Protein AF-A0A0F9PUP8-F1 (afdb_monomer_lite)

Radius of gyration: 13.69 Å; chains: 1; bounding box: 46×22×31 Å

Structure (mmCIF, N/CA/C/O backbone):
data_AF-A0A0F9PUP8-F1
#
_entry.id   AF-A0A0F9PUP8-F1
#
loop_
_atom_site.group_PDB
_atom_site.id
_atom_site.type_symbol
_atom_site.label_atom_id
_atom_site.label_alt_id
_atom_site.label_comp_id
_atom_site.label_asym_id
_atom_site.label_entity_id
_atom_site.label_seq_id
_atom_site.pdbx_PDB_ins_code
_atom_site.Cartn_x
_atom_site.Cartn_y
_atom_site.Cartn_z
_atom_site.occupancy
_atom_site.B_iso_or_equiv
_atom_site.auth_seq_id
_atom_site.auth_comp_id
_atom_site.auth_asym_id
_atom_site.auth_atom_id
_atom_site.pdbx_PDB_model_num
ATOM 1 N N . MET A 1 1 ? -2.833 -3.853 10.395 1.00 80.31 1 MET A N 1
ATOM 2 C CA . MET A 1 1 ? -3.270 -2.458 10.194 1.00 80.31 1 MET A CA 1
ATOM 3 C C . MET A 1 1 ? -3.769 -2.304 8.770 1.00 80.31 1 MET A C 1
ATOM 5 O O . MET A 1 1 ? -3.152 -2.861 7.872 1.00 80.31 1 MET A O 1
ATOM 9 N N . LYS A 1 2 ? -4.884 -1.598 8.561 1.00 85.19 2 LYS A N 1
ATOM 10 C CA . LYS A 1 2 ? -5.392 -1.29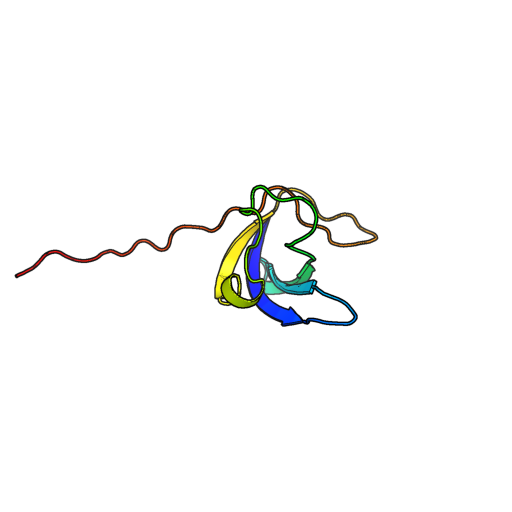5 7.217 1.00 85.19 2 LYS A CA 1
ATOM 11 C C . LYS A 1 2 ? -4.944 0.099 6.802 1.00 85.19 2 LYS A C 1
ATOM 13 O O . LYS A 1 2 ? -5.028 1.023 7.604 1.00 85.19 2 LYS A O 1
ATOM 18 N N . LEU A 1 3 ? -4.486 0.219 5.565 1.00 88.69 3 LEU A N 1
ATOM 19 C CA . LEU A 1 3 ? -3.961 1.443 4.982 1.00 88.69 3 LEU A CA 1
ATOM 20 C C . LEU A 1 3 ? -4.612 1.682 3.626 1.00 88.69 3 LEU A C 1
ATOM 22 O O . LEU A 1 3 ? -4.655 0.780 2.794 1.00 88.69 3 LEU A O 1
ATOM 26 N N . LYS A 1 4 ? -5.080 2.901 3.379 1.00 90.56 4 LYS A N 1
ATOM 27 C CA . LYS A 1 4 ? -5.472 3.347 2.044 1.00 90.56 4 LYS A CA 1
ATOM 28 C C . LYS A 1 4 ? -4.279 4.004 1.368 1.00 90.56 4 LYS A C 1
ATOM 30 O O . LYS A 1 4 ? -3.765 5.003 1.867 1.00 90.56 4 LYS A O 1
ATOM 35 N N . VAL A 1 5 ? -3.867 3.474 0.224 1.00 90.62 5 VAL A N 1
ATOM 36 C CA . VAL A 1 5 ? -2.741 4.012 -0.543 1.00 90.62 5 VAL A CA 1
ATOM 37 C C . VAL A 1 5 ? -3.190 5.268 -1.285 1.00 90.62 5 VAL A C 1
ATOM 39 O O . VAL A 1 5 ? -4.106 5.218 -2.107 1.00 90.62 5 VAL A O 1
ATOM 42 N N . LYS A 1 6 ? -2.552 6.405 -1.010 1.00 92.88 6 LYS A N 1
ATOM 43 C CA . LYS A 1 6 ? -2.837 7.681 -1.681 1.00 92.88 6 LYS A CA 1
ATOM 44 C C . LYS A 1 6 ? -1.975 7.901 -2.909 1.00 92.88 6 LYS A C 1
ATOM 46 O O . LYS A 1 6 ? -2.462 8.426 -3.905 1.00 92.88 6 LYS A O 1
ATOM 51 N N . LYS A 1 7 ? -0.691 7.574 -2.801 1.00 91.38 7 LYS A N 1
ATOM 52 C CA . LYS A 1 7 ? 0.309 7.938 -3.799 1.00 91.38 7 LYS A CA 1
ATOM 53 C C . LYS A 1 7 ? 1.506 7.007 -3.716 1.00 91.38 7 LYS A C 1
ATOM 55 O O . LYS A 1 7 ? 1.886 6.585 -2.627 1.00 91.38 7 LYS A O 1
ATOM 60 N N . TYR A 1 8 ? 2.116 6.744 -4.863 1.00 90.06 8 TYR A N 1
ATOM 61 C CA . TYR A 1 8 ? 3.442 6.158 -4.939 1.00 90.06 8 TYR A CA 1
ATOM 62 C C . TYR A 1 8 ? 4.498 7.249 -5.173 1.00 90.06 8 TYR A C 1
ATOM 64 O O . TYR A 1 8 ? 4.351 8.130 -6.023 1.00 90.06 8 TYR A O 1
ATOM 72 N N . CYS A 1 9 ? 5.564 7.209 -4.383 1.00 88.06 9 CYS A N 1
ATOM 73 C CA . CYS A 1 9 ? 6.740 8.054 -4.504 1.00 88.06 9 CYS A CA 1
ATOM 74 C C . CYS A 1 9 ? 7.898 7.176 -4.979 1.00 88.06 9 CYS A C 1
ATOM 76 O O . CYS A 1 9 ? 8.469 6.422 -4.197 1.00 88.06 9 CYS A O 1
ATOM 78 N N . GLY A 1 10 ? 8.228 7.268 -6.268 1.00 83.31 10 GLY A N 1
ATOM 79 C CA . GLY A 1 10 ? 9.274 6.465 -6.898 1.00 83.31 10 GLY A CA 1
ATOM 80 C C . GLY A 1 10 ? 10.707 6.859 -6.514 1.00 83.31 10 GLY A C 1
ATOM 81 O O . GLY A 1 10 ? 11.007 7.293 -5.400 1.00 83.31 10 GLY A O 1
ATOM 82 N N . VAL A 1 11 ? 11.629 6.672 -7.458 1.00 78.19 11 VAL A N 1
ATOM 83 C CA . VAL A 1 11 ? 13.067 6.931 -7.273 1.00 78.19 11 VAL A CA 1
ATOM 84 C C . VAL A 1 11 ? 13.308 8.375 -6.785 1.00 78.19 11 VAL A C 1
ATOM 86 O O . VAL A 1 11 ? 12.710 9.300 -7.338 1.00 78.19 11 VAL A O 1
ATOM 89 N N . PRO A 1 12 ? 14.185 8.594 -5.780 1.00 77.94 12 PRO A N 1
ATOM 90 C CA . PRO A 1 12 ? 15.123 7.625 -5.197 1.00 77.94 12 PRO A CA 1
ATOM 91 C C . PRO A 1 12 ? 14.619 6.863 -3.962 1.00 77.94 12 PRO A C 1
ATOM 93 O O . PRO A 1 12 ? 15.321 5.971 -3.498 1.00 77.94 12 PRO A O 1
ATOM 96 N N . PHE A 1 13 ? 13.444 7.193 -3.425 1.00 70.12 13 PHE A N 1
ATOM 97 C CA . PHE A 1 13 ? 13.031 6.728 -2.095 1.00 70.12 13 PHE A CA 1
ATOM 98 C C . PHE A 1 13 ? 12.043 5.551 -2.103 1.00 70.12 13 PHE A C 1
ATOM 100 O O . PHE A 1 13 ? 11.972 4.862 -1.096 1.00 70.12 13 PHE A O 1
ATOM 107 N N . MET A 1 14 ? 11.326 5.310 -3.211 1.00 82.94 14 MET A N 1
ATOM 108 C CA . MET A 1 14 ? 10.463 4.134 -3.456 1.00 82.94 14 MET A CA 1
ATOM 109 C C . MET A 1 14 ? 9.566 3.737 -2.268 1.00 82.94 14 MET A C 1
ATOM 111 O O . MET A 1 14 ? 9.742 2.683 -1.671 1.00 82.94 14 MET A O 1
ATOM 115 N N . TYR A 1 15 ? 8.575 4.568 -1.941 1.00 86.19 15 TYR A N 1
ATOM 116 C CA . TYR A 1 15 ? 7.591 4.287 -0.886 1.00 86.19 15 TYR A CA 1
ATOM 117 C C . TYR A 1 15 ? 6.179 4.715 -1.290 1.00 86.19 15 TYR A C 1
ATOM 119 O O . TYR A 1 15 ? 5.985 5.481 -2.235 1.00 86.19 15 TYR A O 1
ATOM 127 N N . HIS A 1 16 ? 5.180 4.263 -0.539 1.00 89.94 16 HIS A N 1
ATOM 128 C CA . HIS A 1 16 ? 3.785 4.657 -0.686 1.00 89.94 16 HIS A CA 1
ATOM 129 C C . HIS A 1 16 ? 3.349 5.564 0.456 1.00 89.94 16 HIS A C 1
ATOM 131 O O . HIS A 1 16 ? 3.509 5.238 1.630 1.00 89.94 16 HIS A O 1
ATOM 137 N N . GLU A 1 17 ? 2.738 6.692 0.117 1.00 90.56 17 GLU A N 1
ATOM 138 C CA . GLU A 1 17 ? 2.012 7.499 1.092 1.00 90.56 17 GLU A CA 1
ATOM 139 C C . GLU A 1 17 ? 0.645 6.862 1.320 1.00 90.56 17 GLU A C 1
ATOM 141 O O . GLU A 1 17 ? -0.135 6.651 0.384 1.00 90.56 17 GLU A O 1
ATOM 146 N N . CYS A 1 18 ? 0.363 6.536 2.572 1.00 90.81 18 CYS A N 1
ATOM 147 C CA . CYS A 1 18 ? -0.826 5.827 2.998 1.00 90.81 18 CYS A CA 1
ATOM 148 C C . CYS A 1 18 ? -1.560 6.604 4.089 1.00 90.81 18 CYS A C 1
ATOM 150 O O . CYS A 1 18 ? -0.959 7.404 4.798 1.00 90.81 18 CYS A O 1
ATOM 152 N N . ILE A 1 19 ? -2.854 6.336 4.243 1.00 90.81 19 ILE A N 1
ATOM 153 C CA . ILE A 1 19 ? -3.643 6.775 5.394 1.00 90.81 19 ILE A CA 1
ATOM 154 C C . ILE A 1 19 ? -4.179 5.568 6.144 1.00 90.81 19 ILE A C 1
ATOM 156 O O . ILE A 1 19 ? -4.765 4.673 5.532 1.00 90.81 19 ILE A O 1
ATOM 160 N N . ASP A 1 20 ? -3.982 5.551 7.456 1.00 88.88 20 ASP A N 1
ATOM 161 C CA . ASP A 1 20 ? -4.569 4.545 8.332 1.00 88.88 20 ASP A CA 1
ATOM 162 C C . ASP A 1 20 ? -6.047 4.820 8.657 1.00 88.88 20 ASP A C 1
ATOM 164 O O . ASP A 1 20 ? -6.656 5.801 8.229 1.00 88.88 20 ASP A O 1
ATOM 168 N N . THR A 1 21 ? -6.663 3.917 9.415 1.00 84.88 21 THR A N 1
ATOM 169 C CA . THR A 1 21 ? -8.070 4.037 9.820 1.00 84.88 21 THR A CA 1
ATOM 170 C C . THR A 1 21 ? -8.346 5.193 10.783 1.00 84.88 21 THR A C 1
ATOM 172 O O . THR A 1 21 ? -9.507 5.532 10.990 1.00 84.88 21 THR A O 1
ATOM 175 N N . GLU A 1 22 ? -7.309 5.783 11.373 1.00 86.69 22 GLU A N 1
ATOM 176 C CA . GLU A 1 22 ? -7.398 6.932 12.278 1.00 86.69 22 GLU A CA 1
ATOM 177 C C . GLU A 1 22 ? -7.176 8.262 11.540 1.00 86.69 22 GLU A C 1
ATOM 179 O O . GLU A 1 22 ? -7.346 9.333 12.119 1.00 86.69 22 GLU A O 1
ATOM 184 N N . GLY A 1 23 ? -6.847 8.207 10.245 1.00 84.56 23 GLY A N 1
ATOM 185 C CA . GLY A 1 23 ? -6.590 9.376 9.414 1.00 84.56 23 GLY A CA 1
ATOM 186 C C . GLY A 1 23 ? -5.139 9.857 9.445 1.00 84.56 23 GLY A C 1
ATOM 187 O O . GLY A 1 23 ? -4.865 10.926 8.899 1.00 84.56 23 GLY A O 1
ATOM 188 N N . GLN A 1 24 ? -4.214 9.107 10.051 1.00 86.31 24 GLN A N 1
ATOM 189 C CA . GLN A 1 24 ? -2.804 9.486 10.107 1.00 86.31 24 GLN A CA 1
ATOM 190 C C . GLN A 1 24 ? -2.087 9.094 8.813 1.00 86.31 24 GLN A C 1
ATOM 192 O O . GLN A 1 24 ? -2.310 8.015 8.255 1.00 86.31 24 GLN A O 1
ATOM 197 N N . GLU A 1 25 ? -1.219 9.985 8.330 1.00 88.25 25 GLU A N 1
ATOM 198 C CA . GLU A 1 25 ? -0.405 9.732 7.143 1.00 88.25 25 GLU A CA 1
ATOM 199 C C . GLU A 1 25 ? 0.833 8.903 7.497 1.00 88.25 25 GLU A C 1
ATOM 201 O O . GLU A 1 25 ? 1.528 9.186 8.470 1.00 88.25 25 GLU A O 1
ATOM 206 N N . GLN A 1 26 ? 1.104 7.882 6.687 1.00 85.81 26 GLN A N 1
ATOM 207 C CA . GLN A 1 26 ? 2.175 6.901 6.871 1.00 85.81 26 GLN A CA 1
ATOM 208 C C . GLN A 1 26 ? 2.972 6.774 5.567 1.00 85.81 26 GLN A C 1
ATOM 210 O O . GLN A 1 26 ? 2.400 6.901 4.478 1.00 85.81 26 GLN A O 1
ATOM 215 N N . ARG A 1 27 ? 4.279 6.512 5.643 1.00 87.00 27 ARG A N 1
ATOM 216 C CA . ARG A 1 27 ? 5.159 6.355 4.473 1.00 87.00 27 ARG A CA 1
ATOM 217 C C . ARG A 1 27 ? 5.714 4.947 4.435 1.00 87.00 27 ARG A C 1
ATOM 219 O O . ARG A 1 27 ? 6.776 4.664 4.973 1.00 87.00 27 ARG A O 1
ATOM 226 N N . VAL A 1 28 ? 5.013 4.081 3.724 1.00 82.06 28 VAL A N 1
ATOM 227 C CA . VAL A 1 28 ? 5.213 2.642 3.819 1.00 82.06 28 VAL A CA 1
ATOM 228 C C . VAL A 1 28 ? 5.792 2.098 2.525 1.00 82.06 28 VAL A C 1
ATOM 230 O O . VAL A 1 28 ? 5.227 2.307 1.455 1.00 82.06 28 VAL A O 1
ATOM 233 N N . ASP A 1 29 ? 6.895 1.362 2.607 1.00 83.38 29 ASP A N 1
ATOM 234 C CA . ASP A 1 29 ? 7.365 0.563 1.478 1.00 83.38 29 ASP A CA 1
ATOM 235 C C . ASP A 1 29 ? 6.528 -0.723 1.408 1.00 83.38 29 ASP A C 1
ATOM 237 O O . ASP A 1 29 ? 6.680 -1.638 2.224 1.00 83.38 29 ASP A O 1
ATOM 241 N N . LEU A 1 30 ? 5.592 -0.760 0.454 1.00 78.56 30 LEU A N 1
ATOM 242 C CA . LEU A 1 30 ? 4.724 -1.915 0.209 1.00 78.56 30 LEU A CA 1
ATOM 243 C C . LEU A 1 30 ? 5.390 -2.989 -0.667 1.00 78.56 30 LEU A C 1
ATOM 245 O O . LEU A 1 30 ? 4.800 -4.049 -0.868 1.00 78.56 30 LEU A O 1
ATOM 249 N N . LEU A 1 31 ? 6.576 -2.721 -1.221 1.00 76.62 31 LEU A N 1
ATOM 250 C CA . LEU A 1 31 ? 7.276 -3.597 -2.164 1.00 76.62 31 LEU A CA 1
ATOM 251 C C . LEU A 1 31 ? 8.324 -4.478 -1.472 1.00 76.62 31 LEU A C 1
ATOM 253 O O . LEU A 1 31 ? 8.729 -5.505 -2.023 1.00 76.62 31 LEU A O 1
ATOM 257 N N . VAL A 1 32 ? 8.748 -4.114 -0.262 1.00 67.19 32 VAL A N 1
ATOM 258 C CA . VAL A 1 32 ? 9.678 -4.907 0.546 1.00 67.19 32 VAL A CA 1
ATOM 259 C C . VAL A 1 32 ? 8.907 -5.981 1.326 1.00 67.19 32 VAL A C 1
ATOM 261 O O . VAL A 1 32 ? 8.256 -5.703 2.322 1.00 67.19 32 VAL A O 1
ATOM 264 N N . ASN A 1 33 ? 9.030 -7.239 0.889 1.00 60.09 33 ASN A N 1
ATOM 265 C CA . ASN A 1 33 ? 8.508 -8.448 1.553 1.00 60.09 33 ASN A CA 1
ATOM 266 C C . ASN A 1 33 ? 6.981 -8.508 1.784 1.00 60.09 33 ASN A C 1
ATOM 268 O O . ASN A 1 33 ? 6.491 -8.550 2.916 1.00 60.09 33 ASN A O 1
ATOM 272 N N . GLY A 1 34 ? 6.225 -8.677 0.699 1.00 55.94 34 GLY A N 1
ATOM 273 C CA . GLY A 1 34 ? 4.820 -9.094 0.745 1.00 55.94 34 GLY A CA 1
ATOM 274 C C . GLY A 1 34 ? 4.547 -10.379 -0.043 1.00 55.94 34 GLY A C 1
ATOM 275 O O . GLY A 1 34 ? 5.383 -10.832 -0.817 1.00 55.94 34 GLY A O 1
ATOM 276 N N . ASP A 1 35 ? 3.323 -10.898 0.085 1.00 56.88 35 ASP A N 1
ATOM 277 C CA . ASP A 1 35 ? 2.717 -11.891 -0.829 1.00 56.88 35 ASP A CA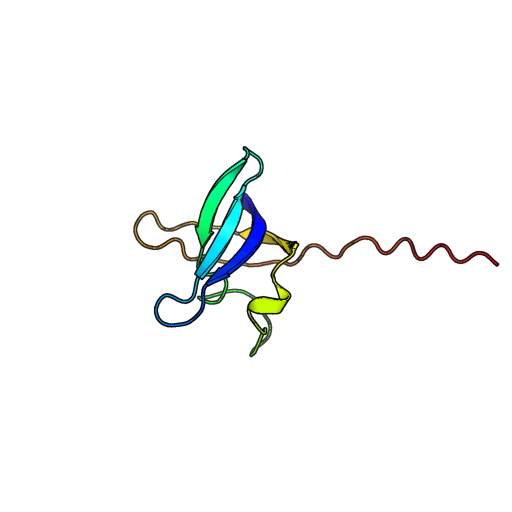 1
ATOM 278 C C . ASP A 1 35 ? 2.316 -11.261 -2.183 1.00 56.88 35 ASP A C 1
ATOM 280 O O . ASP A 1 35 ? 1.506 -11.804 -2.940 1.00 56.88 35 ASP A O 1
ATOM 284 N N . LEU A 1 36 ? 2.834 -10.068 -2.491 1.00 61.06 36 LEU A N 1
ATOM 285 C CA . LEU A 1 36 ? 2.557 -9.403 -3.752 1.00 61.06 36 LEU A CA 1
ATOM 286 C C . LEU A 1 36 ? 3.166 -10.227 -4.894 1.00 61.06 36 LEU A C 1
ATOM 288 O O . LEU A 1 36 ? 4.312 -10.671 -4.785 1.00 61.06 36 LEU A O 1
ATOM 292 N N . PRO A 1 37 ? 2.426 -10.445 -5.996 1.00 61.53 37 PRO A N 1
ATOM 293 C CA . PRO A 1 37 ? 2.944 -11.201 -7.123 1.00 61.53 37 PRO A CA 1
ATOM 294 C C . PRO A 1 37 ? 4.262 -10.602 -7.625 1.00 61.53 37 PRO A C 1
ATOM 296 O O . PRO A 1 37 ? 4.456 -9.386 -7.633 1.00 61.53 37 PRO A O 1
ATOM 299 N N . TYR A 1 38 ? 5.179 -11.470 -8.053 1.00 57.88 38 TYR A N 1
ATOM 300 C CA . TYR A 1 38 ? 6.460 -11.059 -8.619 1.00 57.88 38 TYR A CA 1
ATOM 301 C C . TYR A 1 38 ? 6.202 -10.077 -9.776 1.00 57.88 38 TYR A C 1
ATOM 303 O O . TYR A 1 38 ? 5.661 -10.484 -10.804 1.00 57.88 38 TYR A O 1
ATOM 311 N N . ARG A 1 39 ? 6.587 -8.801 -9.599 1.00 63.91 39 ARG A N 1
ATOM 312 C CA . ARG A 1 39 ? 6.307 -7.644 -10.488 1.00 63.91 39 ARG A CA 1
ATOM 313 C C . ARG A 1 39 ? 4.922 -6.988 -10.347 1.00 63.91 39 ARG A C 1
ATOM 315 O O . ARG A 1 39 ? 4.272 -6.701 -11.351 1.00 63.91 39 ARG A O 1
ATOM 322 N N . VAL A 1 40 ? 4.480 -6.682 -9.129 1.00 74.00 40 VAL A N 1
ATOM 323 C CA . VAL A 1 40 ? 3.431 -5.662 -8.957 1.00 74.00 40 VAL A CA 1
ATOM 324 C C . VAL A 1 40 ? 3.981 -4.301 -9.372 1.00 74.00 40 VAL A C 1
ATOM 326 O O . VAL A 1 40 ? 4.983 -3.845 -8.826 1.00 74.00 40 VAL A O 1
ATOM 329 N N . ASP A 1 41 ? 3.317 -3.664 -10.335 1.00 83.06 41 ASP A N 1
ATOM 330 C CA . ASP A 1 41 ? 3.512 -2.244 -10.615 1.00 83.06 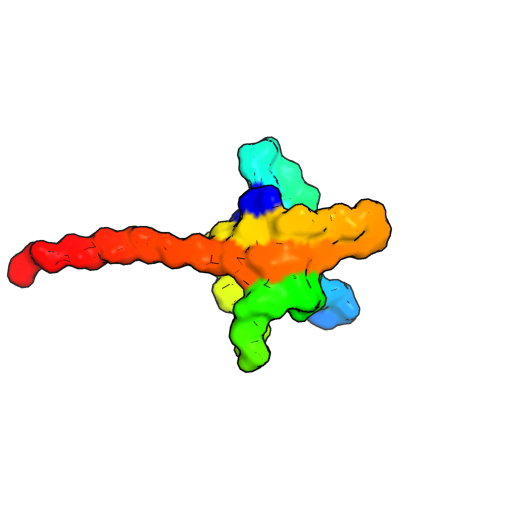41 ASP A CA 1
ATOM 331 C C . ASP A 1 41 ? 3.064 -1.435 -9.378 1.00 83.06 41 ASP A C 1
ATOM 333 O O . ASP A 1 41 ? 1.894 -1.536 -8.985 1.00 83.06 41 ASP A O 1
ATOM 337 N N . PRO A 1 42 ? 3.965 -0.671 -8.733 1.00 83.62 42 PRO A N 1
ATOM 338 C CA . PRO A 1 42 ? 3.664 0.055 -7.502 1.00 83.62 42 PRO A CA 1
ATOM 339 C C . PRO A 1 42 ? 2.515 1.056 -7.644 1.00 83.62 42 PRO A C 1
ATOM 341 O O . PRO A 1 42 ? 1.800 1.297 -6.669 1.00 83.62 42 PRO A O 1
ATOM 344 N N . GLU A 1 43 ? 2.313 1.611 -8.841 1.00 86.81 43 GLU A N 1
ATOM 345 C CA . GLU A 1 43 ? 1.234 2.562 -9.128 1.00 86.81 43 GLU A CA 1
ATOM 346 C C . GLU A 1 43 ? -0.144 1.892 -9.054 1.00 86.81 43 GLU A C 1
ATOM 348 O O . GLU A 1 43 ? -1.126 2.508 -8.647 1.00 86.81 43 GLU A O 1
ATOM 353 N N . LEU A 1 44 ? -0.235 0.588 -9.341 1.00 85.75 44 LEU A N 1
ATOM 354 C CA . LEU A 1 44 ? -1.493 -0.161 -9.259 1.00 85.75 44 LEU A CA 1
ATOM 355 C C . LEU A 1 44 ? -1.982 -0.374 -7.824 1.00 85.75 44 LEU A C 1
ATOM 357 O O . LEU A 1 44 ? -3.082 -0.901 -7.637 1.00 85.75 44 LEU A O 1
ATOM 361 N N . LEU A 1 45 ? -1.170 -0.042 -6.819 1.00 84.62 45 LEU A N 1
ATOM 362 C CA . LEU A 1 45 ? -1.580 -0.050 -5.419 1.00 84.62 45 LEU A CA 1
ATOM 363 C C . LEU A 1 45 ? -2.302 1.244 -5.035 1.00 84.62 45 LEU A C 1
ATOM 365 O O . LEU A 1 45 ? -3.070 1.229 -4.078 1.00 84.62 45 LEU A O 1
ATOM 369 N N . VAL A 1 46 ? -2.111 2.336 -5.782 1.00 88.75 46 VAL A N 1
ATOM 370 C CA . VAL A 1 46 ? -2.748 3.628 -5.510 1.00 88.75 46 VAL A CA 1
ATOM 371 C C . VAL A 1 46 ? -4.271 3.502 -5.568 1.00 88.75 46 VAL A C 1
ATOM 373 O O . VAL A 1 46 ? -4.838 2.886 -6.467 1.00 88.75 46 VAL A O 1
ATOM 376 N N . GLY A 1 47 ? -4.942 4.063 -4.563 1.00 86.44 47 GLY A N 1
ATOM 377 C CA . GLY A 1 47 ? -6.389 3.985 -4.388 1.00 86.44 47 GLY A CA 1
ATOM 378 C C . GLY A 1 47 ? -6.870 2.719 -3.678 1.00 86.44 47 GLY A C 1
ATOM 379 O O . GLY A 1 47 ? -7.998 2.712 -3.183 1.00 86.44 47 GLY A O 1
ATOM 380 N N . LYS A 1 48 ? -6.033 1.681 -3.560 1.00 86.38 48 LYS A N 1
ATOM 381 C CA . LYS A 1 48 ? -6.409 0.422 -2.910 1.00 86.38 48 LYS A CA 1
ATOM 382 C C . LYS A 1 48 ? -6.249 0.497 -1.399 1.00 86.38 48 LYS A C 1
ATOM 384 O O . LYS A 1 48 ? -5.399 1.215 -0.868 1.00 86.38 48 LYS A O 1
ATOM 389 N N . THR A 1 49 ? -7.052 -0.308 -0.714 1.00 86.06 49 THR A N 1
ATOM 390 C CA . THR A 1 49 ? -6.856 -0.610 0.702 1.00 86.06 49 THR A CA 1
ATOM 391 C C . THR A 1 49 ? -5.990 -1.853 0.822 1.00 86.06 49 THR A C 1
ATOM 393 O O . THR A 1 49 ? -6.294 -2.895 0.231 1.00 86.06 49 THR A O 1
ATOM 396 N N . VAL A 1 50 ? -4.915 -1.735 1.591 1.00 82.44 50 VAL A N 1
ATOM 397 C CA . VAL A 1 50 ? -3.991 -2.820 1.891 1.00 82.44 50 VAL A CA 1
ATOM 398 C C . VAL A 1 50 ? -3.979 -3.127 3.379 1.00 82.44 50 VAL A C 1
ATOM 400 O O . VAL A 1 50 ? -4.027 -2.230 4.220 1.00 82.44 50 VAL A O 1
ATOM 403 N N . GLU A 1 51 ? -3.905 -4.409 3.716 1.00 81.62 51 GLU A N 1
ATOM 404 C CA . GLU A 1 51 ? -3.661 -4.848 5.087 1.00 81.62 51 GLU A CA 1
ATOM 405 C C . GLU A 1 51 ? -2.175 -5.162 5.285 1.00 81.62 51 GLU A C 1
ATOM 407 O O . GLU A 1 51 ? -1.597 -5.927 4.517 1.00 81.62 51 GLU A O 1
ATOM 412 N N . VAL A 1 52 ? -1.564 -4.572 6.315 1.00 77.00 52 VAL A N 1
ATOM 413 C CA . VAL A 1 52 ? -0.142 -4.715 6.663 1.00 77.00 52 VAL A CA 1
ATOM 414 C C . VAL A 1 52 ? 0.004 -5.223 8.098 1.00 77.00 52 VAL A C 1
ATOM 416 O O . VAL A 1 52 ? -0.711 -4.774 8.995 1.00 77.00 52 VAL A O 1
ATOM 419 N N . GLN A 1 53 ? 0.904 -6.176 8.350 1.00 69.31 53 GLN A N 1
ATOM 420 C CA . GLN A 1 53 ? 1.008 -6.833 9.666 1.00 69.31 53 GLN A CA 1
ATOM 421 C C . GLN A 1 53 ? 2.064 -6.233 10.604 1.00 69.31 53 GLN A C 1
ATOM 423 O O . GLN A 1 53 ? 1.925 -6.352 11.820 1.00 69.31 53 GLN A O 1
ATOM 428 N N . ARG A 1 54 ? 3.109 -5.584 10.078 1.00 62.69 54 ARG A N 1
ATOM 429 C CA . ARG A 1 54 ? 4.164 -4.928 10.869 1.00 62.69 54 ARG A CA 1
ATOM 430 C C . ARG A 1 54 ? 4.582 -3.621 10.210 1.00 62.69 54 ARG A C 1
ATOM 432 O O . ARG A 1 54 ? 4.671 -3.579 8.993 1.00 62.69 54 ARG A O 1
ATOM 439 N N . LEU A 1 55 ? 4.865 -2.613 11.032 1.00 62.53 55 LEU A N 1
ATOM 440 C CA . LEU A 1 55 ? 5.637 -1.425 10.679 1.00 62.53 55 LEU A CA 1
ATOM 441 C C . LEU A 1 55 ? 6.885 -1.442 11.567 1.00 62.53 55 LEU A C 1
ATOM 443 O O . LEU A 1 55 ? 6.761 -1.486 12.793 1.00 62.53 55 LEU A O 1
ATOM 447 N N . HIS A 1 56 ? 8.084 -1.491 10.986 1.00 56.44 56 HIS A N 1
ATOM 448 C CA . HIS A 1 56 ? 9.309 -1.387 11.780 1.00 56.44 56 HIS A CA 1
ATOM 449 C C . HIS A 1 56 ? 9.526 0.094 12.147 1.00 56.44 56 HIS A C 1
ATOM 451 O O . HIS A 1 56 ? 9.501 0.931 11.251 1.00 56.44 56 HIS A O 1
ATOM 457 N N . PRO A 1 57 ? 9.804 0.452 13.415 1.00 56.78 57 PRO A N 1
ATOM 458 C CA . PRO A 1 57 ? 9.880 1.855 13.857 1.00 56.78 57 PRO A CA 1
ATOM 459 C C . PRO A 1 57 ? 11.044 2.676 13.263 1.00 56.78 57 PRO A C 1
ATOM 461 O O . PRO A 1 57 ? 11.154 3.862 13.547 1.00 56.78 57 PRO A O 1
ATOM 464 N N . ALA A 1 58 ? 11.925 2.058 12.468 1.00 45.22 58 ALA A N 1
ATOM 465 C CA . ALA A 1 58 ? 13.068 2.717 11.827 1.00 45.22 58 ALA A CA 1
ATOM 466 C C . ALA A 1 58 ? 12.959 2.783 10.292 1.00 45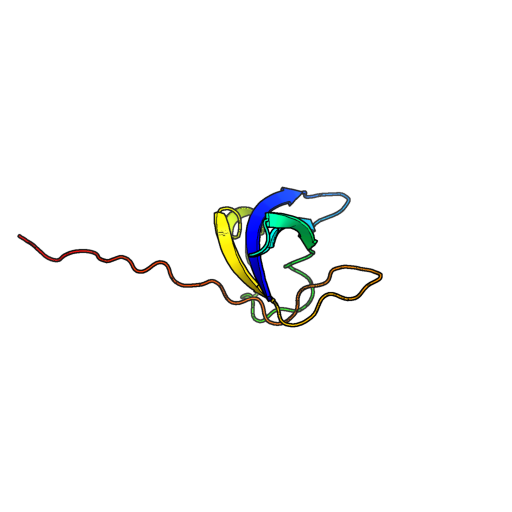.22 58 ALA A C 1
ATOM 468 O O . ALA A 1 58 ? 13.604 3.625 9.676 1.00 45.22 58 ALA A O 1
ATOM 469 N N . VAL A 1 59 ? 12.165 1.893 9.683 1.00 49.62 59 VAL A N 1
ATOM 470 C CA . VAL A 1 59 ? 11.876 1.825 8.244 1.00 49.62 59 VAL A CA 1
ATOM 471 C C . VAL A 1 59 ? 10.507 1.153 8.137 1.00 49.62 59 VAL A C 1
ATOM 473 O O . VAL A 1 59 ? 10.371 -0.021 8.486 1.00 49.62 59 VAL A O 1
ATOM 476 N N . GLU A 1 60 ? 9.478 1.894 7.742 1.00 57.19 60 GLU A N 1
ATOM 477 C CA . GLU A 1 60 ? 8.087 1.430 7.664 1.00 57.19 60 GLU A CA 1
ATOM 478 C C . GLU A 1 60 ? 7.908 0.415 6.517 1.00 57.19 60 GLU A C 1
ATOM 480 O O . GLU A 1 60 ? 7.364 0.705 5.458 1.00 57.19 60 GLU A O 1
ATOM 485 N N . ILE A 1 61 ? 8.423 -0.797 6.711 1.00 59.34 61 ILE A N 1
ATOM 486 C CA . ILE A 1 61 ? 8.304 -1.918 5.777 1.00 59.34 61 ILE A CA 1
ATOM 487 C C . ILE A 1 61 ? 7.008 -2.659 6.081 1.00 59.34 61 ILE A C 1
ATOM 489 O O . ILE A 1 61 ? 6.849 -3.172 7.193 1.00 59.34 61 ILE A O 1
ATOM 493 N N . ALA A 1 62 ? 6.111 -2.762 5.102 1.00 58.25 62 ALA A N 1
ATOM 494 C CA . ALA A 1 62 ? 4.887 -3.539 5.243 1.00 58.25 62 ALA A CA 1
ATOM 495 C C . ALA A 1 62 ? 5.092 -5.015 4.907 1.00 58.25 62 ALA A C 1
ATOM 497 O O . ALA A 1 62 ? 5.466 -5.371 3.797 1.00 58.25 62 ALA A O 1
ATOM 498 N N . PHE A 1 63 ? 4.705 -5.886 5.838 1.00 56.69 63 PHE A N 1
ATOM 499 C CA . PHE A 1 63 ? 4.641 -7.329 5.603 1.00 56.69 63 PHE A CA 1
ATOM 500 C C . PHE A 1 63 ? 3.205 -7.810 5.369 1.00 56.69 63 PHE A C 1
ATOM 502 O O . PHE A 1 63 ? 2.282 -7.391 6.075 1.00 56.69 63 PHE A O 1
ATOM 509 N N . GLY A 1 64 ? 3.036 -8.749 4.429 1.00 55.19 64 GLY A N 1
ATOM 510 C CA . GLY A 1 64 ? 1.772 -9.467 4.212 1.00 55.19 64 GLY A CA 1
ATOM 511 C C . GLY A 1 64 ? 0.680 -8.658 3.507 1.00 55.19 64 GLY A C 1
ATOM 512 O O . GLY A 1 64 ? -0.495 -8.842 3.815 1.00 55.19 64 GLY A O 1
ATOM 513 N N . VAL A 1 65 ? 1.070 -7.772 2.583 1.00 61.34 65 VAL A N 1
ATOM 514 C CA . VAL A 1 65 ? 0.175 -6.880 1.830 1.00 61.34 65 VAL A CA 1
ATOM 515 C C . VAL A 1 65 ? -0.909 -7.674 1.094 1.00 61.34 65 VAL A C 1
ATOM 517 O O . VAL A 1 65 ? -0.635 -8.373 0.119 1.00 61.34 65 VAL A O 1
ATOM 520 N N . LYS A 1 66 ? -2.160 -7.529 1.539 1.00 68.12 66 LYS A N 1
ATOM 521 C CA . LYS A 1 66 ? -3.345 -8.059 0.847 1.00 68.12 66 LYS A CA 1
ATOM 522 C C . LYS A 1 66 ? -4.177 -6.915 0.298 1.00 68.12 66 LYS A C 1
ATOM 524 O O . LYS A 1 66 ? -4.569 -6.029 1.050 1.00 68.12 66 LYS A O 1
ATOM 529 N N . ILE A 1 67 ? -4.463 -6.961 -1.000 1.00 71.12 67 ILE A N 1
ATOM 530 C CA . ILE A 1 67 ? -5.415 -6.055 -1.644 1.00 71.12 67 ILE A CA 1
ATOM 531 C C . ILE A 1 67 ? -6.823 -6.533 -1.290 1.00 71.12 67 ILE A C 1
ATOM 533 O O . ILE A 1 67 ? -7.190 -7.663 -1.626 1.00 71.12 67 ILE A O 1
ATOM 537 N N . GLU A 1 68 ? -7.623 -5.685 -0.644 1.00 66.75 68 GLU A N 1
ATOM 538 C CA . GLU A 1 68 ? -9.053 -5.966 -0.519 1.00 66.75 68 GLU A CA 1
ATOM 539 C C . GLU A 1 68 ? -9.679 -5.948 -1.919 1.00 66.75 68 GLU A C 1
ATOM 541 O O . GLU A 1 68 ? -9.581 -4.965 -2.653 1.00 66.75 68 GLU A O 1
ATOM 546 N N . LYS A 1 69 ? -10.296 -7.067 -2.319 1.00 56.16 69 LYS A N 1
ATOM 547 C CA . LYS A 1 69 ? -11.102 -7.103 -3.540 1.00 56.16 69 LYS A CA 1
ATOM 548 C C . LYS A 1 69 ? -12.273 -6.151 -3.329 1.00 56.16 69 LYS A C 1
ATOM 550 O O . LYS A 1 69 ? -13.106 -6.404 -2.460 1.00 56.16 69 LYS A O 1
ATOM 555 N N . GLU A 1 70 ? -12.344 -5.086 -4.122 1.00 52.12 70 GLU A N 1
ATOM 556 C CA . GLU A 1 70 ? -13.571 -4.306 -4.224 1.00 52.12 70 GLU A CA 1
ATOM 557 C C . GLU A 1 70 ? -14.703 -5.273 -4.584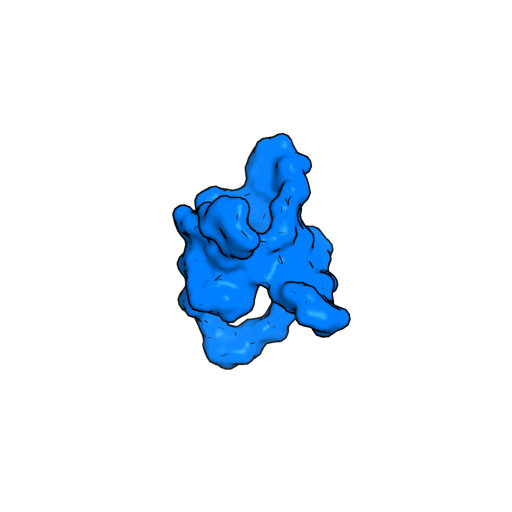 1.00 52.12 70 GLU A C 1
ATOM 559 O O . GLU A 1 70 ? -14.590 -6.071 -5.523 1.00 52.12 70 GLU A O 1
ATOM 564 N N . LYS A 1 71 ? -15.779 -5.254 -3.789 1.00 45.03 71 LYS A N 1
ATOM 565 C CA . LYS A 1 71 ? -17.037 -5.889 -4.166 1.00 45.03 71 LYS A CA 1
ATOM 566 C C . LYS A 1 71 ? -17.515 -5.186 -5.432 1.00 45.03 71 LYS A C 1
ATOM 568 O O . LYS A 1 71 ? -18.213 -4.183 -5.361 1.00 45.03 71 LYS A O 1
ATOM 573 N N . ASN A 1 72 ? -17.148 -5.722 -6.590 1.00 40.69 72 ASN A N 1
ATOM 574 C CA . ASN A 1 72 ? -17.937 -5.516 -7.788 1.00 40.69 72 ASN A CA 1
ATOM 575 C C . ASN A 1 72 ? -19.273 -6.221 -7.542 1.00 40.69 72 ASN A C 1
ATOM 577 O O . ASN A 1 72 ? -19.443 -7.394 -7.872 1.00 40.69 72 ASN A O 1
ATOM 581 N N . GLU A 1 73 ? -20.229 -5.506 -6.951 1.00 46.59 73 GLU A N 1
ATOM 582 C CA . GLU A 1 73 ? -21.644 -5.729 -7.232 1.00 46.59 73 GLU A CA 1
ATOM 583 C C . GLU A 1 73 ? -21.878 -5.341 -8.697 1.00 46.59 73 GLU A C 1
ATOM 585 O O . GLU A 1 73 ? -22.463 -4.313 -9.026 1.00 46.59 73 GLU A O 1
ATOM 590 N N . ALA A 1 74 ? -21.378 -6.182 -9.607 1.00 47.34 74 ALA A N 1
ATOM 591 C CA . ALA A 1 74 ? -21.904 -6.254 -10.954 1.00 47.34 74 ALA A CA 1
ATOM 592 C C . ALA A 1 74 ? -23.280 -6.906 -10.824 1.00 47.34 74 ALA A C 1
ATOM 594 O O . ALA A 1 74 ? -23.433 -8.125 -10.896 1.00 47.34 74 ALA A O 1
ATOM 595 N N . ASN A 1 75 ? -24.260 -6.057 -10.532 1.00 44.84 75 ASN A N 1
ATOM 596 C CA . ASN A 1 75 ? -25.670 -6.366 -10.607 1.00 44.84 75 ASN A CA 1
ATOM 597 C C . ASN A 1 75 ? -25.941 -6.917 -12.016 1.00 44.84 75 ASN A C 1
ATOM 599 O O . ASN A 1 75 ? -25.944 -6.178 -12.999 1.00 44.84 75 ASN A O 1
ATOM 603 N N . GLN A 1 76 ? -26.112 -8.234 -12.118 1.00 48.69 76 GLN A N 1
ATOM 604 C CA . GLN A 1 76 ? -26.770 -8.855 -13.258 1.00 48.69 76 GLN A CA 1
ATOM 605 C C . GLN A 1 76 ? -28.250 -8.464 -13.195 1.00 48.69 76 GLN A C 1
ATOM 607 O O . GLN A 1 76 ? -29.017 -9.052 -12.445 1.00 48.69 76 GLN A O 1
ATOM 612 N N . CYS A 1 77 ? -28.613 -7.438 -13.953 1.00 46.19 77 CYS A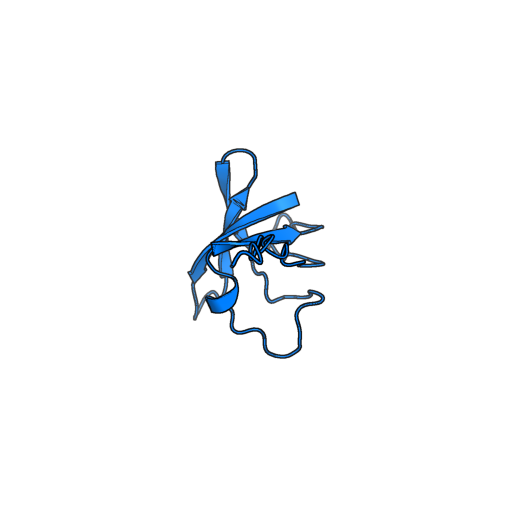 N 1
ATOM 613 C CA . CYS A 1 77 ? -29.960 -7.073 -14.399 1.00 46.19 77 CYS A CA 1
ATOM 614 C C . CYS A 1 77 ? -29.690 -6.116 -15.567 1.00 46.19 77 CYS A C 1
ATOM 616 O O . CYS A 1 77 ? -29.016 -5.111 -15.372 1.00 46.19 77 CYS A O 1
ATOM 618 N N . THR A 1 78 ? -30.049 -6.381 -16.816 1.00 45.50 78 THR A N 1
ATOM 619 C CA . THR A 1 78 ? -31.200 -7.081 -17.403 1.00 45.50 78 THR A CA 1
ATOM 620 C C . THR A 1 78 ? -30.855 -7.373 -18.859 1.00 45.50 78 THR A C 1
ATOM 622 O O . THR A 1 78 ? -30.040 -6.598 -19.413 1.00 45.50 78 THR A O 1
#

Sequence (78 aa):
MKLKVKKYCGVPFMYHECIDTEGQEQRVDLLVNGDLPYRVDPELLVGKTVEVQRLHPAVEIAFGVKIEKEKNEANQCT

Foldseek 3Di:
DKWAFADFDDPPPTWTFTADPVRDTDTENAPPEEPPPDDDDPGVSHRWIWDFDDQDPVHGYGYHTDTDPPPPPPPPDD

Organism: NCBI:txid412755

Secondary structure (DSSP, 8-state):
-EEEEEEEE-TTT-EEEEEETTS-EEEEBSSSS-S--TT--GGGGTT-EEE-S--BTTB-BPPS-EEPPP--------

pLDDT: mean 72.47, std 15.59, range [40.69, 92.88]